Protein AF-A0A9D8K2K9-F1 (afdb_monomer)

Sequence (82 aa):
MRNFLSIGLSLIVVAAALTAAPAQPARAASFIVNSTADAVDVAPGNGVCETATAGQCTLRAAIQEANALAGDDSICSLSRNV

Foldseek 3Di:
DPVVVVVVVVVVVVVVVVPDDPPDPADAAEAEADDQDDFAAPDAQPSHQDGVDPPHHHPRSQVRNVVSDPHHYHYHYPCPPD

pLDDT: mean 82.36, std 14.53, range [44.47, 97.88]

Structure (mmCIF, N/CA/C/O backbone):
data_AF-A0A9D8K2K9-F1
#
_entry.id   AF-A0A9D8K2K9-F1
#
loop_
_atom_site.group_PDB
_atom_site.id
_atom_site.type_symbol
_atom_site.label_atom_id
_atom_site.label_alt_id
_atom_site.label_comp_id
_atom_site.label_asym_id
_atom_site.label_entity_id
_atom_site.label_seq_id
_atom_site.pdbx_PDB_ins_code
_atom_site.Cartn_x
_atom_site.Cartn_y
_atom_site.Cartn_z
_atom_site.occupancy
_atom_site.B_iso_or_equiv
_atom_site.auth_seq_id
_atom_site.auth_comp_id
_atom_site.auth_asym_id
_atom_site.auth_atom_id
_atom_site.pdbx_PDB_model_num
ATOM 1 N N . MET A 1 1 ? 25.702 -8.132 -53.856 1.00 53.25 1 MET A N 1
ATOM 2 C CA . MET A 1 1 ? 26.626 -8.017 -52.699 1.00 53.25 1 MET A CA 1
ATOM 3 C C . MET A 1 1 ? 26.365 -6.788 -51.814 1.00 53.25 1 MET A C 1
ATOM 5 O O . MET A 1 1 ? 26.969 -6.692 -50.760 1.00 53.25 1 MET A O 1
ATOM 9 N N . ARG A 1 2 ? 25.451 -5.868 -52.175 1.00 56.34 2 ARG A N 1
ATOM 10 C CA . ARG A 1 2 ? 25.213 -4.602 -51.445 1.00 56.34 2 ARG A CA 1
ATOM 11 C C . ARG A 1 2 ? 24.067 -4.676 -50.417 1.00 56.34 2 ARG A C 1
ATOM 13 O O . ARG A 1 2 ? 23.874 -3.752 -49.647 1.00 56.34 2 ARG A O 1
ATOM 20 N N . ASN A 1 3 ? 23.320 -5.779 -50.427 1.00 47.88 3 ASN A N 1
ATOM 21 C CA . ASN A 1 3 ? 22.019 -5.958 -49.777 1.00 47.88 3 ASN A CA 1
ATOM 22 C C . ASN A 1 3 ? 22.144 -6.690 -48.427 1.00 47.88 3 ASN A 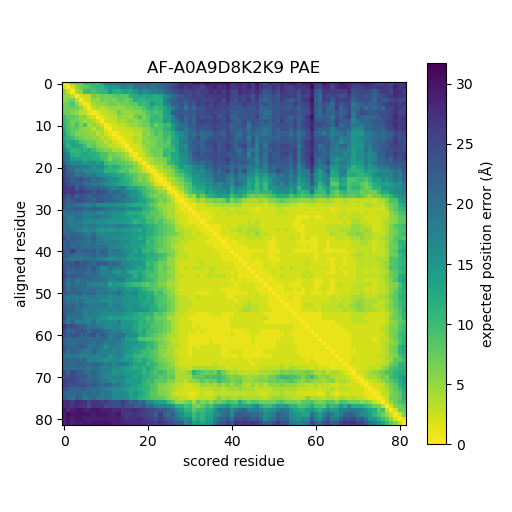C 1
ATOM 24 O O . ASN A 1 3 ? 21.368 -6.453 -47.509 1.00 47.88 3 ASN A O 1
ATOM 28 N N . PHE A 1 4 ? 23.147 -7.566 -48.302 1.00 58.28 4 PHE A N 1
ATOM 29 C CA . PHE A 1 4 ? 23.419 -8.342 -47.086 1.00 58.28 4 PHE A CA 1
ATOM 30 C C . PHE A 1 4 ? 23.954 -7.464 -45.944 1.00 58.28 4 PHE A C 1
ATOM 32 O O . PHE A 1 4 ? 23.664 -7.722 -44.780 1.00 58.28 4 PHE A O 1
ATOM 39 N N . LEU A 1 5 ? 24.665 -6.381 -46.282 1.00 59.00 5 LEU A N 1
ATOM 40 C CA . LEU A 1 5 ? 25.194 -5.415 -45.317 1.00 59.00 5 LEU A CA 1
ATOM 41 C C . LEU A 1 5 ? 24.074 -4.595 -44.641 1.00 59.00 5 LEU A C 1
ATOM 43 O O . LEU A 1 5 ? 24.153 -4.299 -43.454 1.00 59.00 5 LEU A O 1
ATOM 47 N N . SER A 1 6 ? 22.999 -4.284 -45.374 1.00 61.38 6 SER A N 1
ATOM 48 C CA . SER A 1 6 ? 21.845 -3.511 -44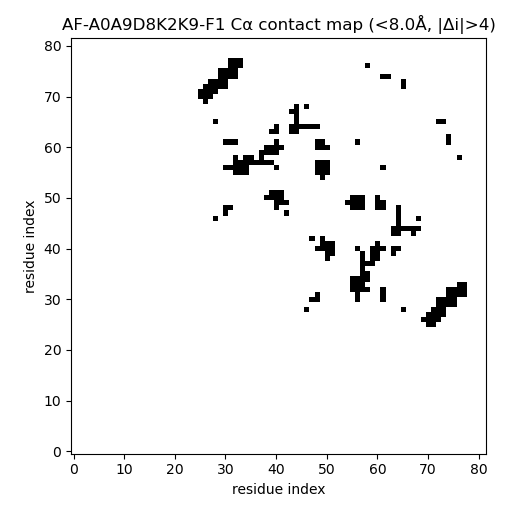.881 1.00 61.38 6 SER A CA 1
ATOM 49 C C . SER A 1 6 ? 20.932 -4.319 -43.950 1.00 61.38 6 SER A C 1
ATOM 51 O O . SER A 1 6 ? 20.384 -3.776 -42.989 1.00 61.38 6 SER A O 1
ATOM 53 N N . ILE A 1 7 ? 20.783 -5.622 -44.220 1.00 67.00 7 ILE A N 1
ATOM 54 C CA . ILE A 1 7 ? 19.991 -6.546 -43.392 1.00 67.00 7 ILE A CA 1
ATOM 55 C C . ILE A 1 7 ? 20.694 -6.781 -42.050 1.00 67.00 7 ILE A C 1
ATOM 57 O O . ILE A 1 7 ? 20.053 -6.694 -41.005 1.00 67.00 7 ILE A O 1
ATOM 61 N N . GLY A 1 8 ? 22.016 -6.998 -42.069 1.00 70.62 8 GLY A N 1
ATOM 62 C CA . GLY A 1 8 ? 22.816 -7.147 -40.849 1.00 70.62 8 GLY A CA 1
ATOM 63 C C . GLY A 1 8 ? 22.762 -5.908 -39.953 1.00 70.62 8 GLY A C 1
ATOM 64 O O . GLY A 1 8 ? 22.571 -6.033 -38.747 1.00 70.62 8 GLY A O 1
ATOM 65 N N . LEU A 1 9 ? 22.832 -4.710 -40.543 1.00 69.38 9 LEU A N 1
ATOM 66 C CA . LEU A 1 9 ? 22.718 -3.457 -39.795 1.00 69.38 9 LEU A CA 1
ATOM 67 C C . LEU A 1 9 ? 21.326 -3.284 -39.163 1.00 69.38 9 LEU A C 1
ATOM 69 O O . LEU A 1 9 ? 21.222 -2.880 -38.010 1.00 69.38 9 LEU A O 1
ATOM 73 N N . SER A 1 10 ? 20.261 -3.642 -39.885 1.00 72.56 10 SER A N 1
ATOM 74 C CA . SER A 1 10 ? 18.884 -3.528 -39.379 1.00 72.56 10 SER A CA 1
ATOM 75 C C . SER A 1 10 ? 18.609 -4.490 -38.218 1.00 72.56 10 SER A C 1
ATOM 77 O O . SER A 1 10 ? 17.970 -4.109 -37.241 1.00 72.56 10 SER A O 1
ATOM 79 N N . LEU A 1 11 ? 19.136 -5.717 -38.282 1.00 72.69 11 LEU A N 1
ATOM 80 C CA . LEU A 1 11 ? 19.030 -6.703 -37.200 1.00 72.69 11 LEU A CA 1
ATOM 81 C C . LEU A 1 11 ? 19.743 -6.248 -35.921 1.00 72.69 11 LEU A C 1
ATOM 83 O O . LEU A 1 11 ? 19.213 -6.428 -34.827 1.00 72.69 11 LEU A O 1
ATOM 87 N N . ILE A 1 12 ? 20.910 -5.614 -36.057 1.00 74.44 12 ILE A N 1
ATOM 88 C CA . ILE A 1 12 ? 21.665 -5.075 -34.918 1.00 74.44 12 ILE A CA 1
ATOM 89 C C . ILE A 1 12 ? 20.908 -3.915 -34.259 1.00 74.44 12 ILE A C 1
ATOM 91 O O . ILE A 1 12 ? 20.834 -3.854 -33.034 1.00 74.44 12 ILE A O 1
ATOM 95 N N . VAL A 1 13 ? 20.300 -3.025 -35.048 1.00 73.56 13 VAL A N 1
ATOM 96 C CA . VAL A 1 13 ? 19.520 -1.891 -34.519 1.00 73.56 13 VAL A CA 1
ATOM 97 C C . VAL A 1 13 ? 18.284 -2.368 -33.749 1.00 73.56 13 VAL A C 1
ATOM 99 O O . VAL A 1 13 ? 17.998 -1.848 -32.672 1.00 73.56 13 VAL A O 1
ATOM 102 N N . VAL A 1 14 ? 17.582 -3.390 -34.248 1.00 74.06 14 VAL A N 1
ATOM 103 C CA . VAL A 1 14 ? 16.420 -3.971 -33.552 1.00 74.06 14 VAL A CA 1
ATOM 104 C C . VAL A 1 14 ? 16.839 -4.684 -32.261 1.00 74.06 14 VAL A C 1
ATOM 106 O O . VAL A 1 14 ? 16.183 -4.517 -31.235 1.00 74.06 14 VAL A O 1
ATOM 109 N N . ALA A 1 15 ? 17.951 -5.427 -32.274 1.00 72.88 15 ALA A N 1
ATOM 110 C CA . ALA A 1 15 ? 18.472 -6.088 -31.077 1.00 72.88 15 ALA A CA 1
ATOM 111 C C . ALA A 1 15 ? 18.904 -5.082 -29.993 1.00 72.88 15 ALA A C 1
ATOM 113 O O . ALA A 1 15 ? 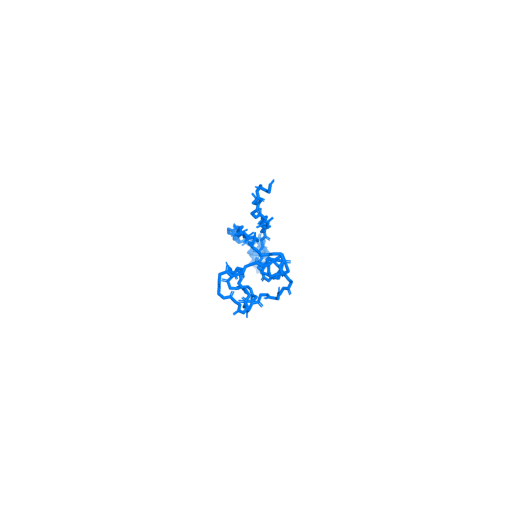18.604 -5.284 -28.819 1.00 72.88 15 ALA A O 1
ATOM 114 N N . ALA A 1 16 ? 19.546 -3.974 -30.381 1.00 67.56 16 ALA A N 1
ATOM 115 C CA . ALA A 1 16 ? 19.968 -2.923 -29.453 1.00 67.56 16 ALA A CA 1
ATOM 116 C C . ALA A 1 16 ? 18.783 -2.174 -28.814 1.00 67.56 16 ALA A C 1
ATOM 118 O O . ALA A 1 16 ? 18.849 -1.791 -27.646 1.00 67.56 16 ALA A O 1
ATOM 119 N N . ALA A 1 17 ? 17.681 -1.996 -29.550 1.00 66.62 17 ALA A N 1
ATOM 120 C CA . ALA A 1 17 ? 16.471 -1.367 -29.023 1.00 66.62 17 ALA A CA 1
ATOM 121 C C . ALA A 1 17 ? 15.761 -2.236 -27.968 1.00 66.62 17 ALA A C 1
ATOM 123 O O . ALA A 1 17 ? 15.161 -1.699 -27.040 1.00 66.62 17 ALA A O 1
ATOM 124 N N . LEU A 1 18 ? 15.859 -3.567 -28.066 1.00 65.38 18 LEU A N 1
ATOM 125 C CA . LEU A 1 18 ? 15.198 -4.487 -27.133 1.00 65.38 18 LEU A CA 1
ATOM 126 C C . LEU A 1 18 ? 15.896 -4.565 -25.761 1.00 65.38 18 LEU A C 1
ATOM 128 O O . LEU A 1 18 ? 15.268 -4.935 -24.774 1.00 65.38 18 LEU A O 1
ATOM 132 N N . THR A 1 19 ? 17.177 -4.194 -25.677 1.00 70.81 19 THR A N 1
ATOM 133 C CA . THR A 1 19 ? 17.948 -4.208 -24.419 1.00 70.81 19 THR A CA 1
ATOM 134 C C . THR A 1 19 ? 17.913 -2.887 -23.648 1.00 70.81 19 THR A C 1
ATOM 136 O O . THR A 1 19 ? 18.337 -2.840 -22.497 1.00 70.81 19 THR A O 1
ATOM 139 N N . ALA A 1 20 ? 17.422 -1.807 -24.257 1.00 68.44 20 ALA A N 1
ATOM 140 C CA . ALA A 1 20 ? 17.375 -0.479 -23.651 1.00 68.44 20 ALA A CA 1
ATOM 141 C C . ALA A 1 20 ? 16.002 -0.208 -23.012 1.00 68.44 20 ALA A C 1
ATOM 143 O O . ALA A 1 20 ? 15.257 0.664 -23.455 1.00 68.44 20 ALA A O 1
ATOM 144 N N . ALA A 1 21 ? 15.649 -0.964 -21.968 1.00 72.00 21 ALA A N 1
ATOM 145 C CA . ALA A 1 21 ? 14.505 -0.604 -21.135 1.00 72.00 21 ALA A CA 1
ATOM 146 C C . ALA A 1 21 ? 14.890 0.601 -20.250 1.00 72.00 21 ALA A C 1
ATOM 148 O O . ALA A 1 21 ? 15.911 0.537 -19.559 1.00 72.00 21 ALA A O 1
ATOM 149 N N . PRO A 1 22 ? 14.123 1.707 -20.250 1.00 70.38 22 PRO A N 1
ATOM 150 C CA . PRO A 1 22 ? 14.368 2.797 -19.317 1.00 70.38 22 PRO A CA 1
ATOM 151 C C . PRO A 1 22 ? 14.140 2.289 -17.890 1.00 70.38 22 PRO A C 1
ATOM 153 O O . PRO A 1 22 ? 13.088 1.724 -17.592 1.00 70.38 22 PRO A O 1
ATOM 156 N N . ALA A 1 23 ? 15.116 2.492 -17.004 1.00 65.31 23 ALA A N 1
ATOM 157 C CA . ALA A 1 23 ? 14.934 2.223 -15.584 1.00 65.31 23 ALA A CA 1
ATOM 158 C C . ALA A 1 23 ? 13.821 3.141 -15.056 1.00 65.31 23 ALA A C 1
ATOM 160 O O . ALA A 1 23 ? 13.996 4.358 -14.970 1.00 65.31 23 ALA A O 1
ATOM 161 N N . GLN A 1 24 ? 12.655 2.570 -14.754 1.00 66.69 24 GLN A N 1
ATOM 162 C CA . GLN A 1 2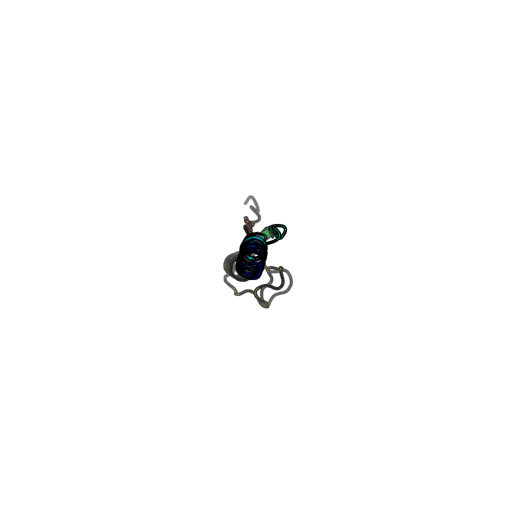4 ? 11.589 3.310 -14.092 1.00 66.69 24 GLN A CA 1
ATOM 163 C C . GLN A 1 24 ? 12.029 3.594 -12.651 1.00 66.69 24 GLN A C 1
ATOM 165 O O . GLN A 1 24 ? 12.598 2.707 -12.009 1.00 66.69 24 GLN A O 1
ATOM 170 N N . PRO A 1 25 ? 11.800 4.812 -12.132 1.00 66.12 25 PRO A N 1
ATOM 171 C CA . PRO A 1 25 ? 12.106 5.109 -10.743 1.00 66.12 25 PRO A CA 1
ATOM 172 C C . PRO A 1 25 ? 11.344 4.127 -9.852 1.00 66.12 25 PRO A C 1
ATOM 174 O O . PRO A 1 25 ? 10.116 4.047 -9.928 1.00 66.12 25 PRO A O 1
ATOM 177 N N . ALA A 1 26 ? 12.076 3.377 -9.028 1.00 66.38 26 ALA A N 1
ATOM 178 C CA . ALA A 1 26 ? 11.474 2.524 -8.017 1.00 66.38 26 ALA A CA 1
ATOM 179 C C . ALA A 1 26 ? 10.659 3.418 -7.076 1.00 66.38 26 ALA A C 1
ATOM 181 O O . ALA A 1 26 ? 11.194 4.342 -6.456 1.00 66.38 26 ALA A O 1
ATOM 182 N N . ARG A 1 27 ? 9.346 3.191 -7.023 1.00 68.62 27 ARG A N 1
ATOM 183 C CA . ARG A 1 27 ? 8.488 3.828 -6.030 1.00 68.62 27 ARG A CA 1
ATOM 184 C C . ARG A 1 27 ? 8.503 2.926 -4.807 1.00 68.62 27 ARG A C 1
ATOM 186 O O . ARG A 1 27 ? 8.126 1.772 -4.917 1.00 68.62 27 ARG A O 1
ATOM 193 N N . ALA A 1 28 ? 8.980 3.459 -3.691 1.00 78.19 28 ALA A N 1
ATOM 194 C CA . ALA A 1 28 ? 8.870 2.815 -2.391 1.00 78.19 28 ALA A CA 1
ATOM 195 C C . ALA A 1 28 ? 7.792 3.561 -1.602 1.00 78.19 28 ALA A C 1
ATOM 197 O O . ALA A 1 28 ? 7.985 4.721 -1.217 1.00 78.19 28 ALA A O 1
ATOM 198 N N . ALA A 1 29 ? 6.632 2.937 -1.424 1.00 84.69 29 ALA A N 1
ATOM 199 C CA . ALA A 1 29 ? 5.585 3.416 -0.540 1.00 84.69 29 ALA A CA 1
ATOM 200 C C . ALA A 1 29 ? 5.895 3.013 0.908 1.00 84.69 29 ALA A C 1
ATOM 202 O O . ALA A 1 29 ? 6.551 2.008 1.186 1.00 84.69 29 ALA A O 1
ATOM 203 N N . SER A 1 30 ? 5.449 3.836 1.857 1.00 89.75 30 SER A N 1
ATOM 204 C CA . SER A 1 30 ? 5.540 3.539 3.287 1.00 89.75 30 SER A CA 1
ATOM 205 C C . SER A 1 30 ? 4.137 3.466 3.870 1.00 89.75 30 SER A C 1
ATOM 207 O O . SER A 1 30 ? 3.457 4.486 3.980 1.00 89.75 30 SER A O 1
ATOM 209 N N . PHE A 1 31 ? 3.713 2.265 4.255 1.00 92.50 31 PHE A N 1
ATOM 210 C CA . PHE A 1 31 ? 2.400 2.023 4.843 1.00 92.50 31 PHE A CA 1
ATOM 211 C C . PHE A 1 31 ? 2.509 1.942 6.362 1.00 92.50 31 PHE A C 1
ATOM 213 O O . PHE A 1 31 ? 3.228 1.101 6.907 1.00 92.50 31 PHE A O 1
ATOM 220 N N . ILE A 1 32 ? 1.798 2.838 7.048 1.00 93.44 32 ILE A N 1
ATOM 221 C CA . ILE A 1 32 ? 1.831 2.952 8.505 1.00 93.44 32 ILE A CA 1
ATOM 222 C C . ILE A 1 32 ? 0.615 2.240 9.095 1.00 93.44 32 ILE A C 1
ATOM 224 O O . ILE A 1 32 ? -0.498 2.764 9.069 1.00 93.44 32 ILE A O 1
ATOM 228 N N . VAL A 1 33 ? 0.838 1.067 9.681 1.00 94.19 33 VAL A N 1
ATOM 229 C CA . VAL A 1 33 ? -0.207 0.316 10.381 1.00 94.19 33 VAL A CA 1
ATOM 230 C C . VAL A 1 33 ? -0.555 1.040 11.680 1.00 94.19 33 VAL A C 1
ATOM 232 O O . VAL A 1 33 ? 0.309 1.278 12.530 1.00 94.19 33 VAL A O 1
ATOM 235 N N . ASN A 1 34 ? -1.833 1.385 11.836 1.00 94.25 34 ASN A N 1
ATOM 236 C CA . ASN A 1 34 ? -2.348 2.156 12.969 1.00 94.25 34 ASN A CA 1
ATOM 237 C C . ASN A 1 34 ? -3.480 1.454 13.735 1.00 94.25 34 ASN A C 1
ATOM 239 O O . ASN A 1 34 ? -3.942 1.970 14.754 1.00 94.25 34 ASN A O 1
ATOM 243 N N . SER A 1 35 ? -3.902 0.275 13.274 1.00 93.12 35 SER A N 1
ATOM 244 C CA . SER A 1 35 ? -4.949 -0.527 13.893 1.00 93.12 35 SER A CA 1
ATOM 245 C C . SER A 1 35 ? -4.532 -1.990 13.993 1.00 93.12 35 SER A C 1
ATOM 247 O O . SER A 1 35 ? -3.963 -2.551 13.058 1.00 93.12 35 SER A O 1
ATOM 249 N N . THR A 1 36 ? -4.847 -2.610 15.131 1.00 92.38 36 THR A N 1
ATOM 250 C CA . THR A 1 36 ? -4.669 -4.051 15.377 1.00 92.38 36 THR A CA 1
ATOM 251 C C . THR A 1 36 ? -5.844 -4.890 14.882 1.00 92.38 36 THR A C 1
ATOM 253 O O . THR A 1 36 ? -5.794 -6.115 14.970 1.00 92.38 36 THR A O 1
ATOM 256 N N . ALA A 1 37 ? -6.909 -4.253 14.388 1.00 94.31 37 ALA A N 1
ATOM 257 C CA . ALA A 1 37 ? -7.992 -4.968 13.736 1.00 94.31 37 ALA A CA 1
ATOM 258 C C . ALA A 1 37 ? -7.471 -5.689 12.490 1.00 94.31 37 ALA A C 1
ATOM 260 O O . ALA A 1 37 ? -6.446 -5.319 11.917 1.00 94.31 37 ALA A O 1
ATOM 261 N N . ASP A 1 38 ? -8.223 -6.684 12.039 1.00 94.50 38 ASP A N 1
ATOM 262 C CA . ASP A 1 38 ? -7.936 -7.367 10.793 1.00 94.50 38 ASP A CA 1
ATOM 263 C C . ASP A 1 38 ? -9.010 -7.027 9.758 1.00 94.50 38 ASP A C 1
ATOM 265 O O . ASP A 1 38 ? -10.127 -7.541 9.803 1.00 94.50 38 ASP A O 1
ATOM 269 N N . ALA A 1 39 ? -8.668 -6.186 8.785 1.00 97.00 39 ALA A N 1
ATOM 270 C CA . ALA A 1 39 ? -9.553 -5.761 7.700 1.00 97.00 39 ALA A CA 1
ATOM 271 C C . ALA A 1 39 ? -8.773 -5.673 6.382 1.00 97.00 39 ALA A C 1
ATOM 273 O O . ALA A 1 39 ? -7.549 -5.577 6.385 1.00 97.00 39 ALA A O 1
ATOM 274 N N . VAL A 1 40 ? -9.474 -5.773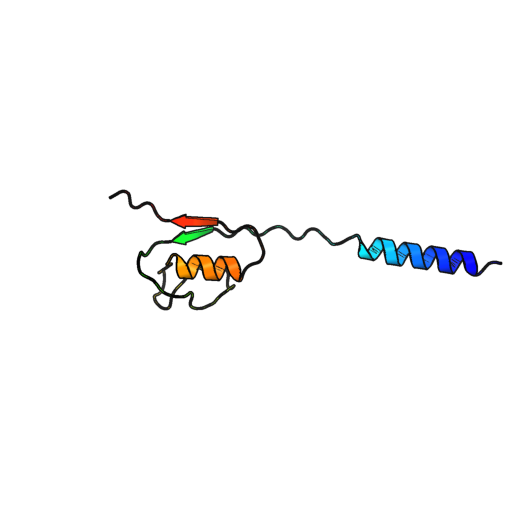 5.257 1.00 97.50 40 VAL A N 1
ATOM 275 C CA . VAL A 1 40 ? -8.858 -5.637 3.931 1.00 97.50 40 VAL A CA 1
ATOM 276 C C . VAL A 1 40 ? -8.707 -4.169 3.545 1.00 97.50 40 VAL A C 1
ATOM 278 O O . VAL A 1 40 ? -9.397 -3.319 4.114 1.00 97.50 40 VAL A O 1
ATOM 281 N N . ASP A 1 41 ? -7.816 -3.894 2.594 1.00 97.19 41 ASP A N 1
ATOM 282 C CA . ASP A 1 41 ? -7.768 -2.586 1.945 1.00 97.19 41 ASP A CA 1
ATOM 283 C C . ASP A 1 41 ? -9.031 -2.374 1.092 1.00 97.19 41 ASP A C 1
ATOM 285 O O . ASP A 1 41 ? -9.552 -3.323 0.497 1.00 97.19 41 ASP A O 1
ATOM 289 N N . VAL A 1 42 ? -9.564 -1.155 1.078 1.00 97.88 42 VAL A N 1
ATOM 290 C CA . VAL A 1 42 ? -10.773 -0.800 0.329 1.00 97.88 42 VAL A CA 1
ATOM 291 C C . VAL A 1 42 ? -10.495 -0.617 -1.166 1.00 97.88 42 VAL A C 1
ATOM 293 O O . VAL A 1 42 ? -11.406 -0.805 -1.975 1.00 97.88 42 VAL A O 1
ATOM 296 N N . ALA A 1 43 ? -9.263 -0.270 -1.549 1.00 96.38 43 ALA A N 1
ATOM 297 C CA . ALA A 1 43 ? -8.859 -0.011 -2.925 1.00 96.38 43 ALA A CA 1
ATOM 298 C C . ALA A 1 43 ? -7.384 -0.399 -3.221 1.00 96.38 43 ALA A C 1
ATOM 300 O O . ALA A 1 43 ? -6.589 0.491 -3.538 1.00 96.38 43 ALA A O 1
ATOM 301 N N . PRO A 1 44 ? -7.075 -1.719 -3.273 1.00 94.94 44 PRO A N 1
ATOM 302 C CA . PRO A 1 44 ? -5.793 -2.291 -3.698 1.00 94.94 44 PRO A CA 1
ATOM 303 C C . PRO A 1 44 ? -5.078 -1.552 -4.839 1.00 94.94 44 PRO A C 1
ATOM 305 O O . PRO A 1 44 ? -5.556 -1.549 -5.977 1.00 94.94 44 PRO A O 1
ATOM 308 N N . GLY A 1 45 ? -3.899 -0.992 -4.561 1.00 93.44 45 GLY A N 1
ATOM 309 C CA . GLY A 1 45 ? -2.995 -0.406 -5.559 1.00 93.44 45 GLY A CA 1
ATOM 310 C C . GLY A 1 45 ? -3.265 1.066 -5.879 1.00 93.44 45 GLY A C 1
ATOM 311 O O . GLY A 1 45 ? -2.730 1.596 -6.857 1.00 93.44 45 GLY A O 1
ATOM 312 N N . ASN A 1 46 ? -4.074 1.747 -5.065 1.00 93.62 46 ASN A N 1
ATOM 313 C CA . ASN A 1 46 ? -4.232 3.200 -5.134 1.00 93.62 46 ASN A CA 1
ATOM 314 C C . ASN A 1 46 ? -3.061 3.953 -4.459 1.00 93.62 46 ASN A C 1
ATOM 316 O O . ASN A 1 46 ? -2.941 5.170 -4.628 1.00 93.62 46 ASN A O 1
ATOM 320 N N . GLY A 1 47 ? -2.190 3.245 -3.726 1.00 91.94 47 GLY A N 1
ATOM 321 C CA . GLY A 1 47 ? -1.059 3.826 -3.005 1.00 91.94 47 GLY A CA 1
ATOM 322 C C . GLY A 1 47 ? -1.405 4.342 -1.609 1.00 91.94 47 GLY A C 1
ATOM 323 O O . GLY A 1 47 ? -0.618 5.092 -1.028 1.00 91.94 47 GLY A O 1
ATOM 324 N N . VAL A 1 48 ? -2.566 3.971 -1.072 1.00 93.75 48 VAL A N 1
ATOM 325 C CA . VAL A 1 48 ? -3.090 4.408 0.221 1.00 93.75 48 VAL A CA 1
ATOM 326 C C . VAL A 1 48 ? -3.587 3.186 0.982 1.00 93.75 48 VAL A C 1
ATOM 328 O O . VAL A 1 48 ? -4.576 2.584 0.599 1.00 93.75 48 VAL A O 1
ATOM 331 N N . CYS A 1 49 ? -2.947 2.875 2.111 1.00 95.50 49 CYS A N 1
ATOM 332 C CA . CYS A 1 49 ? -3.461 1.848 3.017 1.00 95.50 49 CYS A CA 1
ATOM 333 C C . CYS A 1 49 ? -4.678 2.378 3.780 1.00 95.50 49 CYS A C 1
ATOM 335 O O . CYS A 1 49 ? -4.528 3.186 4.704 1.00 95.50 49 CYS A O 1
ATOM 337 N N . GLU A 1 50 ? -5.867 1.909 3.422 1.00 97.44 50 GLU A N 1
ATOM 338 C CA . GLU A 1 50 ? -7.125 2.312 4.036 1.00 97.44 50 GLU A CA 1
ATOM 339 C C . GLU A 1 50 ? -8.163 1.186 3.969 1.00 97.44 50 GLU A C 1
ATOM 341 O O . GLU A 1 50 ? -8.454 0.617 2.925 1.00 97.44 50 GLU A O 1
ATOM 346 N N . THR A 1 51 ? -8.758 0.850 5.109 1.00 96.81 51 THR A N 1
ATOM 347 C CA . THR A 1 51 ? -9.886 -0.094 5.157 1.00 96.81 51 THR A CA 1
ATOM 348 C C . THR A 1 51 ? -11.211 0.612 4.837 1.00 96.81 51 THR A C 1
ATOM 350 O O . THR A 1 51 ? -11.254 1.810 4.589 1.00 96.81 51 THR A O 1
ATOM 353 N N . ALA A 1 52 ? -12.344 -0.087 4.959 1.00 96.38 52 ALA A N 1
ATOM 354 C CA . ALA A 1 52 ? -13.661 0.559 4.906 1.00 96.38 52 ALA A CA 1
ATOM 355 C C . ALA A 1 52 ? -13.861 1.674 5.964 1.00 96.38 52 ALA A C 1
ATOM 357 O O . ALA A 1 52 ? -14.738 2.523 5.802 1.00 96.38 52 ALA A O 1
ATOM 358 N N . THR A 1 53 ? -13.070 1.681 7.043 1.00 96.56 53 THR A N 1
ATOM 359 C CA . THR A 1 53 ? -13.029 2.785 8.008 1.00 96.56 53 THR A CA 1
ATOM 360 C C . THR A 1 53 ? -11.973 3.801 7.580 1.00 96.56 53 THR A C 1
ATOM 362 O O . THR A 1 53 ? -10.785 3.475 7.536 1.00 96.56 53 THR A O 1
ATOM 365 N N . ALA A 1 54 ? -12.395 5.043 7.337 1.00 94.94 54 ALA A N 1
ATOM 366 C CA . ALA A 1 54 ? -11.497 6.115 6.917 1.00 94.94 54 ALA A CA 1
ATOM 367 C C . ALA A 1 54 ? -10.339 6.324 7.910 1.00 94.94 54 ALA A C 1
ATOM 369 O O . ALA A 1 54 ? -10.542 6.3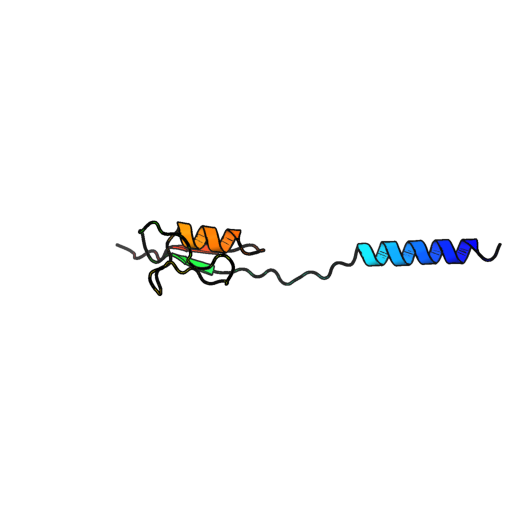92 9.126 1.00 94.94 54 ALA A O 1
ATOM 370 N N . GLY A 1 55 ? -9.119 6.421 7.386 1.00 92.38 55 GLY A N 1
ATOM 371 C CA . GLY A 1 55 ? -7.886 6.583 8.149 1.00 92.38 55 GLY A CA 1
ATOM 372 C C . GLY A 1 55 ? -7.431 5.342 8.922 1.00 92.38 55 GLY A C 1
ATOM 373 O O . GLY A 1 55 ? -6.410 5.415 9.604 1.00 92.38 55 GLY A O 1
ATOM 374 N N . GLN A 1 56 ? -8.136 4.210 8.847 1.00 95.38 56 GLN A N 1
ATOM 375 C CA . GLN A 1 56 ? -7.697 2.955 9.458 1.00 95.38 56 GLN A CA 1
ATOM 376 C C . GLN A 1 56 ? -6.817 2.172 8.479 1.00 95.38 56 GLN A C 1
ATOM 378 O O . GLN A 1 56 ? -7.284 1.767 7.420 1.00 95.38 56 GLN A O 1
ATOM 383 N N . CYS A 1 57 ? -5.587 1.866 8.888 1.00 96.62 57 CYS A N 1
ATOM 384 C CA . CYS A 1 57 ? -4.675 0.971 8.182 1.00 96.62 57 CYS A CA 1
ATOM 385 C C . CYS A 1 57 ? -4.339 -0.219 9.088 1.00 96.62 57 CYS A C 1
ATOM 387 O O . CYS A 1 57 ? -3.758 -0.062 10.169 1.00 96.62 57 CYS A O 1
ATOM 389 N N . THR A 1 58 ? -4.730 -1.416 8.654 1.00 96.06 58 THR A N 1
ATOM 390 C CA . THR A 1 58 ? -4.403 -2.680 9.328 1.00 96.06 58 THR A CA 1
ATOM 391 C C . THR A 1 58 ? -3.197 -3.333 8.663 1.00 96.06 58 THR A C 1
ATOM 393 O O . THR A 1 58 ? -2.852 -3.004 7.529 1.00 96.06 58 THR A O 1
ATOM 396 N N . LEU A 1 59 ? -2.571 -4.303 9.336 1.00 95.00 59 LEU A N 1
ATOM 397 C CA . LEU A 1 59 ? -1.456 -5.050 8.747 1.00 95.00 59 LEU A CA 1
ATOM 398 C C . LEU A 1 59 ? -1.862 -5.740 7.435 1.00 95.00 59 LEU A C 1
ATOM 400 O O . LEU A 1 59 ? -1.120 -5.697 6.458 1.00 95.00 59 LEU A O 1
ATOM 404 N N . ARG A 1 60 ? -3.056 -6.339 7.390 1.00 96.44 60 ARG A N 1
ATOM 405 C CA . ARG A 1 60 ? -3.553 -7.017 6.189 1.00 96.44 60 ARG A CA 1
ATOM 406 C C . ARG A 1 60 ? -3.898 -6.039 5.061 1.00 96.44 60 ARG A C 1
ATOM 408 O O . ARG A 1 60 ? -3.710 -6.398 3.900 1.00 96.44 60 ARG A O 1
ATOM 415 N N . ALA A 1 61 ? -4.377 -4.835 5.369 1.00 96.94 61 ALA A N 1
ATOM 416 C CA . ALA A 1 61 ? -4.565 -3.787 4.365 1.00 96.94 61 ALA A CA 1
ATOM 417 C C . ALA A 1 61 ? -3.213 -3.325 3.791 1.00 96.94 61 ALA A C 1
ATOM 419 O O . ALA A 1 61 ? -3.026 -3.349 2.581 1.00 96.94 61 ALA A O 1
ATOM 420 N N . ALA A 1 62 ? -2.224 -3.053 4.649 1.00 95.06 62 ALA A N 1
ATOM 421 C CA . ALA A 1 62 ? -0.887 -2.630 4.222 1.00 95.06 62 ALA A CA 1
ATOM 422 C C . ALA A 1 62 ? -0.186 -3.668 3.329 1.00 95.06 62 ALA A C 1
ATOM 424 O O . ALA A 1 62 ? 0.451 -3.309 2.344 1.00 95.06 62 ALA A O 1
ATOM 425 N N . ILE A 1 63 ? -0.324 -4.958 3.653 1.00 95.12 63 ILE A N 1
ATOM 426 C CA . ILE A 1 63 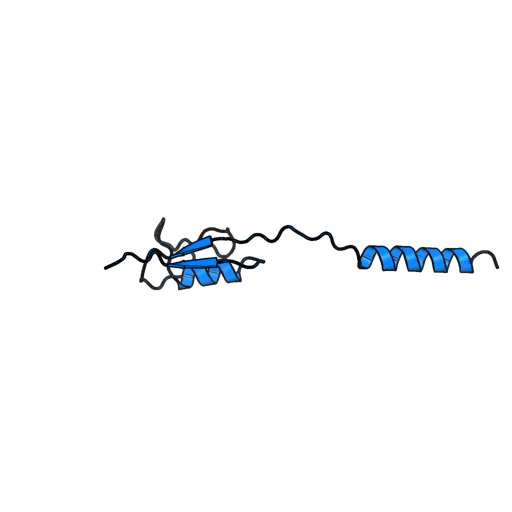? 0.207 -6.052 2.826 1.00 95.12 63 ILE A CA 1
ATOM 427 C C . ILE A 1 63 ? -0.505 -6.115 1.470 1.00 95.12 63 ILE A C 1
ATOM 429 O O . ILE A 1 63 ? 0.136 -6.383 0.459 1.00 95.12 63 ILE A O 1
ATOM 433 N N . GLN A 1 64 ? -1.821 -5.892 1.430 1.00 96.81 64 GLN A N 1
ATOM 434 C CA . GLN A 1 64 ? -2.564 -5.899 0.168 1.00 96.81 64 GLN A CA 1
ATOM 435 C C . GLN A 1 64 ? -2.166 -4.740 -0.740 1.00 96.81 64 GLN A C 1
ATOM 437 O O . GLN A 1 64 ? -1.946 -4.983 -1.923 1.00 96.81 64 GLN A O 1
ATOM 442 N N . GLU A 1 65 ? -1.997 -3.537 -0.190 1.00 95.62 65 GLU A N 1
ATOM 443 C CA . GLU A 1 65 ? -1.480 -2.398 -0.950 1.00 95.62 65 GLU A CA 1
ATOM 444 C C . GLU A 1 65 ? -0.083 -2.675 -1.502 1.00 95.62 65 GLU A C 1
ATOM 446 O O . GLU A 1 65 ? 0.137 -2.556 -2.705 1.00 95.62 65 GLU A O 1
ATOM 451 N N . ALA A 1 66 ? 0.840 -3.124 -0.647 1.00 93.88 66 ALA A N 1
ATOM 452 C CA . ALA A 1 66 ? 2.209 -3.428 -1.059 1.00 93.88 66 ALA A CA 1
ATOM 453 C C . ALA A 1 66 ? 2.273 -4.515 -2.147 1.00 93.88 66 ALA A C 1
ATOM 455 O O . ALA A 1 66 ? 3.079 -4.430 -3.064 1.00 93.88 66 ALA A O 1
ATOM 456 N N . ASN A 1 67 ? 1.402 -5.528 -2.086 1.00 93.69 67 ASN A N 1
ATOM 457 C CA . ASN A 1 67 ? 1.340 -6.573 -3.112 1.00 93.69 67 ASN A CA 1
ATOM 458 C C . ASN A 1 67 ? 0.702 -6.100 -4.429 1.00 93.69 67 ASN A C 1
ATOM 460 O O . ASN A 1 67 ? 0.933 -6.715 -5.471 1.00 93.69 67 ASN A O 1
ATOM 464 N N . ALA A 1 68 ? -0.151 -5.076 -4.385 1.00 93.81 68 ALA A N 1
ATOM 465 C CA . ALA A 1 68 ? -0.789 -4.510 -5.570 1.00 93.81 68 ALA A CA 1
ATOM 466 C C . ALA A 1 68 ? 0.127 -3.512 -6.296 1.00 93.81 68 ALA A C 1
ATOM 468 O O . ALA A 1 68 ? -0.023 -3.299 -7.503 1.00 93.81 68 ALA A O 1
ATOM 469 N N . LEU A 1 69 ? 1.078 -2.913 -5.579 1.00 90.56 69 LEU A N 1
ATOM 470 C CA . LEU A 1 69 ? 2.083 -2.026 -6.140 1.00 90.56 69 LEU A CA 1
ATOM 471 C C . LEU A 1 69 ? 3.310 -2.796 -6.636 1.00 90.56 69 LEU A C 1
ATOM 473 O O . LEU A 1 69 ? 3.648 -3.885 -6.183 1.00 90.56 69 LEU A O 1
ATOM 477 N N . ALA A 1 70 ? 3.990 -2.200 -7.611 1.00 85.25 70 ALA A N 1
ATOM 478 C CA . ALA A 1 70 ? 5.309 -2.644 -8.031 1.00 85.25 70 ALA A CA 1
ATOM 479 C C . ALA A 1 70 ? 6.367 -1.803 -7.312 1.00 85.25 70 ALA A C 1
ATOM 481 O O . ALA A 1 70 ? 6.351 -0.576 -7.423 1.00 85.25 70 ALA A O 1
ATOM 482 N N . GLY A 1 71 ? 7.316 -2.457 -6.649 1.00 83.94 71 GLY A N 1
ATOM 483 C CA . 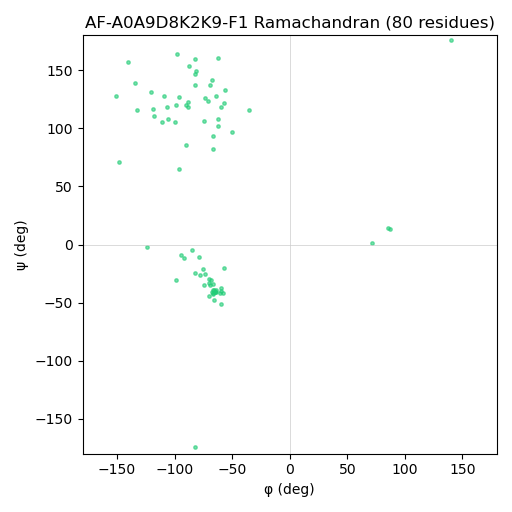GLY A 1 71 ? 8.414 -1.792 -5.953 1.00 83.94 71 GLY A CA 1
ATOM 484 C C . GLY A 1 71 ? 8.735 -2.443 -4.613 1.00 83.94 71 GLY A C 1
ATOM 485 O O . GLY A 1 71 ? 8.067 -3.383 -4.189 1.00 83.94 71 GLY A O 1
ATOM 486 N N . ASP A 1 72 ? 9.778 -1.930 -3.963 1.00 83.62 72 ASP A N 1
ATOM 487 C CA . ASP A 1 72 ? 10.166 -2.337 -2.612 1.00 83.62 72 ASP A CA 1
ATOM 488 C C . ASP A 1 72 ? 9.448 -1.447 -1.589 1.00 83.62 72 ASP A C 1
ATOM 490 O O . ASP A 1 72 ? 9.969 -0.420 -1.141 1.00 83.62 72 ASP A O 1
ATOM 494 N N . ASP A 1 73 ? 8.224 -1.831 -1.238 1.00 88.25 73 ASP A N 1
ATOM 495 C CA . ASP A 1 73 ? 7.415 -1.110 -0.259 1.00 88.25 73 ASP A CA 1
ATOM 496 C C . ASP A 1 73 ? 7.773 -1.487 1.183 1.00 88.25 73 ASP A C 1
ATOM 498 O O . ASP A 1 73 ? 8.126 -2.622 1.507 1.00 88.25 73 ASP A O 1
ATOM 502 N N . SER A 1 74 ? 7.662 -0.513 2.085 1.00 89.88 74 SER A N 1
ATOM 503 C CA . SER A 1 74 ? 7.942 -0.683 3.510 1.00 89.88 74 SER A CA 1
ATOM 504 C C . SER A 1 74 ? 6.660 -0.630 4.332 1.00 89.88 74 SER A C 1
ATOM 506 O O . SER A 1 74 ? 5.895 0.332 4.260 1.00 89.88 74 SER A O 1
ATOM 508 N N . ILE A 1 75 ? 6.449 -1.638 5.177 1.00 90.75 75 ILE A N 1
ATOM 509 C CA . ILE A 1 75 ? 5.334 -1.687 6.127 1.00 90.75 75 ILE A CA 1
ATOM 510 C C . ILE A 1 75 ? 5.887 -1.441 7.531 1.00 90.75 75 ILE A C 1
ATOM 512 O O . ILE A 1 75 ? 6.705 -2.213 8.028 1.00 90.75 75 ILE A O 1
ATOM 516 N N . CYS A 1 76 ? 5.437 -0.367 8.180 1.00 89.19 76 CYS A N 1
ATOM 517 C CA . CYS A 1 76 ? 5.856 0.001 9.529 1.00 89.19 76 CYS A CA 1
ATOM 518 C C . CYS A 1 76 ? 4.642 0.044 10.460 1.00 89.19 76 CYS A C 1
ATOM 520 O O . CYS A 1 76 ? 3.628 0.665 10.151 1.00 89.19 76 CYS A O 1
ATOM 522 N N . SER A 1 77 ? 4.730 -0.593 11.624 1.00 83.88 77 SER A N 1
ATOM 523 C CA . SER A 1 77 ? 3.734 -0.411 12.681 1.00 83.88 77 SER A CA 1
ATOM 524 C C . SER A 1 77 ? 4.034 0.855 13.475 1.00 83.88 77 SER A C 1
ATOM 526 O O . SER A 1 77 ? 5.180 1.058 13.882 1.00 83.88 77 SER A O 1
ATOM 528 N N . LEU A 1 78 ? 3.015 1.655 13.807 1.00 75.25 78 LEU A N 1
ATOM 529 C CA . LEU A 1 78 ? 3.152 2.610 14.906 1.00 75.25 78 LEU A CA 1
ATOM 530 C C . LEU A 1 78 ? 3.408 1.811 16.185 1.00 75.25 78 LEU A C 1
ATOM 532 O O . LEU A 1 78 ? 2.476 1.266 16.775 1.00 75.25 78 LEU A O 1
ATOM 536 N N . SER A 1 79 ? 4.665 1.758 16.630 1.00 65.12 79 SER A N 1
ATOM 537 C CA . SER A 1 79 ? 4.979 1.385 18.005 1.00 65.12 79 SER A CA 1
ATOM 538 C C . SER A 1 79 ? 4.431 2.492 18.904 1.00 65.12 79 SER A C 1
ATOM 540 O O . SER A 1 79 ? 5.115 3.446 19.270 1.00 65.12 79 SER A O 1
ATOM 542 N N . ARG A 1 80 ? 3.130 2.422 19.197 1.00 66.44 80 ARG A N 1
ATOM 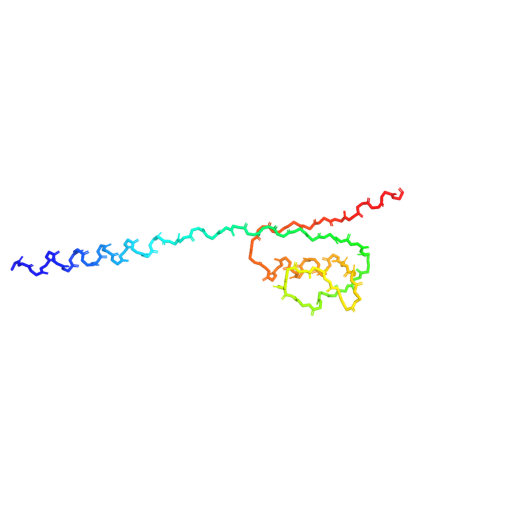543 C CA . ARG A 1 80 ? 2.555 3.073 20.366 1.00 66.44 80 ARG A CA 1
ATOM 544 C C . ARG A 1 80 ? 3.180 2.319 21.532 1.00 66.44 80 ARG A C 1
ATOM 546 O O . ARG A 1 80 ? 2.710 1.240 21.870 1.00 66.44 80 ARG A O 1
ATOM 553 N N . ASN A 1 81 ? 4.297 2.841 22.034 1.00 44.47 81 ASN A N 1
ATOM 554 C CA . ASN A 1 81 ? 4.943 2.393 23.258 1.00 44.47 81 ASN A CA 1
ATOM 555 C C . ASN A 1 81 ? 3.875 2.341 24.360 1.00 44.47 81 ASN A C 1
ATOM 557 O O . ASN A 1 81 ? 3.519 3.387 24.905 1.00 44.47 81 ASN A O 1
ATOM 561 N N . VAL A 1 82 ? 3.320 1.151 24.596 1.00 54.25 82 VAL A N 1
ATOM 562 C CA . VAL A 1 82 ? 2.531 0.844 25.791 1.00 54.25 82 VAL A CA 1
ATOM 563 C C . VAL A 1 82 ? 3.459 0.923 26.991 1.00 54.25 82 VAL A C 1
ATOM 565 O O . VAL A 1 82 ? 4.588 0.392 26.885 1.00 54.25 82 VAL A O 1
#

Radius of gyration: 23.0 Å; Cα contacts (8 Å, |Δi|>4): 119; chains: 1; bounding box: 40×15×78 Å

Secondary structure (DSSP, 8-state):
--SHHHHHHHHHHHHHHHH----PPPP--EEEE-B-S----SSTTSS----SSTT--BHHHHHHHHHHSSS--EEEE-----

Solvent-accessible surface area (backbone atoms only — not comparable to full-atom values): 4943 Å² total; per-residue (Å²): 134,78,63,66,61,56,52,54,52,51,52,51,53,55,54,56,58,73,71,63,71,80,83,70,82,78,51,62,53,77,34,66,25,76,41,91,59,88,47,57,42,66,54,70,48,73,87,62,52,25,28,89,50,85,88,35,11,15,60,57,6,34,50,43,28,46,71,55,44,78,56,74,54,45,80,43,70,66,81,72,81,125

Mean predicted aligned error: 11.25 Å